Protein AF-A0A3C0FY24-F1 (afdb_monomer)

Structure (mmCIF, N/CA/C/O backbone):
data_AF-A0A3C0FY24-F1
#
_entry.id   AF-A0A3C0FY24-F1
#
loop_
_atom_site.group_PDB
_atom_site.id
_atom_site.type_symbol
_atom_site.label_atom_id
_atom_site.label_alt_id
_atom_site.label_comp_id
_atom_site.label_asym_id
_atom_site.label_entity_id
_atom_site.label_seq_id
_atom_site.pdbx_PDB_ins_code
_atom_site.Cartn_x
_atom_site.Cartn_y
_atom_site.Cartn_z
_atom_site.occupancy
_atom_site.B_iso_or_equiv
_atom_site.auth_seq_id
_atom_site.auth_comp_id
_atom_site.auth_asym_id
_atom_site.auth_atom_id
_atom_site.pdbx_PDB_model_num
ATOM 1 N N . MET A 1 1 ? 18.994 -12.431 -8.607 1.00 70.56 1 MET A N 1
ATOM 2 C CA . MET A 1 1 ? 18.090 -12.611 -7.455 1.00 70.56 1 MET A CA 1
ATOM 3 C C . MET A 1 1 ? 18.885 -12.278 -6.208 1.00 70.56 1 MET A C 1
ATOM 5 O O . MET A 1 1 ? 19.913 -12.906 -5.989 1.00 70.56 1 MET A O 1
ATOM 9 N N . ASN A 1 2 ? 18.508 -11.214 -5.502 1.00 87.81 2 ASN A N 1
ATOM 10 C CA . ASN A 1 2 ? 19.170 -10.809 -4.266 1.00 87.81 2 ASN A CA 1
ATOM 11 C C . ASN A 1 2 ? 18.493 -11.541 -3.092 1.00 87.81 2 ASN A C 1
ATOM 13 O O . ASN A 1 2 ? 17.276 -11.473 -2.978 1.00 87.81 2 ASN A O 1
ATOM 17 N N . PHE A 1 3 ? 19.267 -12.253 -2.266 1.00 93.38 3 PHE A N 1
ATOM 18 C CA . PHE A 1 3 ? 18.779 -13.017 -1.105 1.00 93.38 3 PHE A CA 1
ATOM 19 C C . PHE A 1 3 ? 18.995 -12.286 0.232 1.00 93.38 3 PHE A C 1
ATOM 21 O O . PHE A 1 3 ? 18.855 -12.889 1.290 1.00 93.38 3 PHE A O 1
ATOM 28 N N . SER A 1 4 ? 19.373 -11.004 0.207 1.00 95.62 4 SER A N 1
ATOM 29 C CA . SER A 1 4 ? 19.648 -10.240 1.429 1.00 95.62 4 SER A CA 1
ATOM 30 C C . SER A 1 4 ? 18.396 -9.947 2.259 1.00 95.62 4 SER A C 1
ATOM 32 O O . SER A 1 4 ? 18.495 -9.820 3.473 1.00 95.62 4 SER A O 1
ATOM 34 N N . SER A 1 5 ? 17.247 -9.768 1.606 1.00 95.69 5 SER A N 1
ATOM 35 C CA . SER A 1 5 ? 15.960 -9.435 2.223 1.00 95.69 5 SER A CA 1
ATOM 36 C C . SER A 1 5 ? 14.862 -9.525 1.162 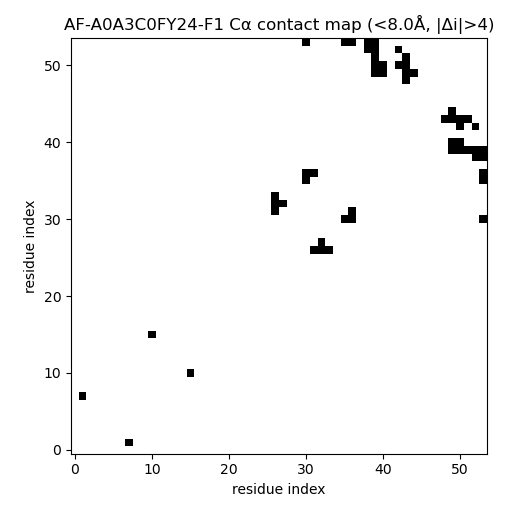1.00 95.69 5 SER A C 1
ATOM 38 O O . SER A 1 5 ? 15.152 -9.387 -0.023 1.00 95.69 5 SER A O 1
ATOM 40 N N . ASP A 1 6 ? 13.612 -9.727 1.560 1.00 94.00 6 ASP A N 1
ATOM 41 C CA . ASP A 1 6 ? 12.453 -9.675 0.661 1.00 94.00 6 ASP A CA 1
ATOM 42 C C . ASP A 1 6 ? 12.108 -8.239 0.228 1.00 94.00 6 ASP A C 1
ATOM 44 O O . ASP A 1 6 ? 11.672 -8.029 -0.902 1.00 94.00 6 ASP A O 1
ATOM 48 N N . ASN A 1 7 ? 12.398 -7.235 1.059 1.00 94.00 7 ASN A N 1
ATOM 49 C CA . ASN A 1 7 ? 12.147 -5.820 0.760 1.00 94.00 7 ASN A CA 1
ATOM 50 C C . ASN A 1 7 ? 13.023 -5.226 -0.363 1.00 94.00 7 ASN A C 1
ATOM 52 O O . ASN A 1 7 ? 12.847 -4.065 -0.726 1.00 94.00 7 ASN A O 1
ATOM 56 N N . VAL A 1 8 ? 13.960 -6.000 -0.922 1.00 95.44 8 VAL A N 1
ATOM 57 C CA . VAL A 1 8 ? 14.701 -5.633 -2.144 1.00 95.44 8 VAL A CA 1
ATOM 58 C C . VAL A 1 8 ? 13.954 -6.042 -3.417 1.00 95.44 8 VAL A C 1
ATOM 60 O O . VAL A 1 8 ? 14.417 -5.750 -4.522 1.00 95.44 8 VAL A O 1
ATOM 63 N N . THR A 1 9 ? 12.836 -6.763 -3.277 1.00 94.56 9 THR A N 1
ATOM 64 C CA . THR A 1 9 ? 12.004 -7.202 -4.398 1.00 94.56 9 THR A CA 1
ATOM 65 C C . THR A 1 9 ? 11.360 -5.982 -5.062 1.00 94.56 9 THR A C 1
ATOM 67 O O . THR A 1 9 ? 10.758 -5.162 -4.368 1.00 94.56 9 THR A O 1
ATOM 70 N N . PRO A 1 10 ? 11.472 -5.832 -6.393 1.00 94.69 10 PRO A N 1
ATOM 71 C CA . PRO A 1 10 ? 10.777 -4.772 -7.116 1.00 94.69 10 PRO A CA 1
ATOM 72 C C . PRO A 1 10 ? 9.251 -4.886 -7.000 1.00 94.69 10 PRO A C 1
ATOM 74 O O . PRO A 1 10 ? 8.712 -5.944 -6.684 1.00 94.69 10 PRO A O 1
ATOM 77 N N . ILE A 1 11 ? 8.550 -3.798 -7.319 1.00 97.06 11 ILE A N 1
ATOM 78 C CA . ILE A 1 11 ? 7.084 -3.761 -7.358 1.00 97.06 11 ILE A CA 1
ATOM 79 C C . ILE A 1 11 ? 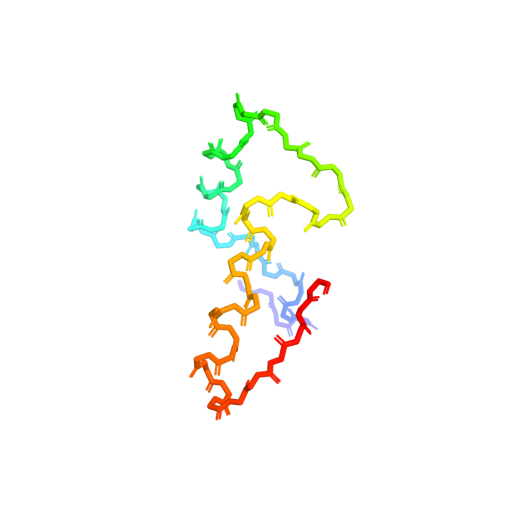6.511 -4.831 -8.307 1.00 97.06 11 ILE A C 1
ATOM 81 O O . ILE A 1 11 ? 7.002 -5.006 -9.425 1.00 97.06 11 ILE A O 1
ATOM 85 N N . CYS A 1 12 ? 5.453 -5.529 -7.881 1.00 97.88 12 CYS A N 1
ATOM 86 C CA . CYS A 1 12 ? 4.729 -6.452 -8.756 1.00 97.88 12 CYS A CA 1
ATOM 87 C C . CYS A 1 12 ? 4.031 -5.683 -9.897 1.00 97.88 12 CYS A C 1
ATOM 89 O O . CYS A 1 12 ? 3.487 -4.600 -9.645 1.00 97.88 12 CYS A O 1
ATOM 91 N N . PRO A 1 13 ? 3.982 -6.223 -11.130 1.00 98.00 13 PRO A N 1
ATOM 92 C CA . PRO A 1 13 ? 3.341 -5.557 -12.268 1.00 98.00 13 PRO A CA 1
ATOM 93 C C . PRO A 1 13 ? 1.889 -5.134 -12.010 1.00 98.00 13 PRO A C 1
ATOM 95 O O . PRO A 1 13 ? 1.477 -4.057 -12.432 1.00 98.00 13 PRO A O 1
ATOM 98 N N . GLU A 1 14 ? 1.125 -5.943 -11.278 1.00 98.19 14 GLU A N 1
ATOM 99 C CA . GLU A 1 14 ? -0.276 -5.687 -10.941 1.00 98.19 14 GLU A CA 1
ATOM 100 C C . GLU A 1 14 ? -0.427 -4.478 -10.011 1.00 98.19 14 GLU A C 1
ATOM 102 O O . GLU A 1 14 ? -1.350 -3.682 -10.174 1.00 98.19 14 GLU A O 1
ATOM 107 N N . ILE A 1 15 ? 0.508 -4.302 -9.070 1.00 97.44 15 ILE A N 1
ATOM 108 C CA . ILE A 1 15 ? 0.524 -3.149 -8.160 1.00 97.44 15 ILE A CA 1
ATOM 109 C C . ILE A 1 15 ? 0.871 -1.884 -8.949 1.00 97.44 15 ILE A C 1
ATOM 111 O O . ILE A 1 15 ? 0.210 -0.860 -8.790 1.00 97.44 15 ILE A O 1
ATOM 115 N N . LEU A 1 16 ? 1.864 -1.955 -9.843 1.00 97.88 16 LEU A N 1
ATOM 116 C CA . LEU A 1 16 ? 2.228 -0.821 -10.695 1.00 97.88 16 LEU A CA 1
ATOM 117 C C . LEU A 1 16 ? 1.066 -0.402 -11.610 1.00 97.88 16 LEU A C 1
ATOM 119 O O . LEU A 1 16 ? 0.789 0.789 -11.740 1.00 97.88 16 LEU A O 1
ATOM 123 N N . ALA A 1 17 ? 0.362 -1.369 -12.204 1.00 97.25 17 ALA A N 1
ATOM 124 C CA . ALA A 1 17 ? -0.805 -1.110 -13.041 1.00 97.25 17 ALA A CA 1
ATOM 125 C C . ALA A 1 17 ? -1.960 -0.472 -12.252 1.00 97.25 17 ALA A C 1
ATOM 127 O O . ALA A 1 17 ? -2.587 0.462 -12.746 1.00 97.25 17 ALA A O 1
ATOM 128 N N . ALA A 1 18 ? -2.216 -0.932 -11.021 1.00 95.62 18 ALA A N 1
ATOM 129 C CA . ALA A 1 18 ? -3.235 -0.344 -10.156 1.00 95.62 18 ALA A CA 1
ATOM 130 C C . ALA A 1 18 ? -2.905 1.112 -9.789 1.00 95.62 18 ALA A C 1
ATOM 132 O O . ALA A 1 18 ? -3.768 1.975 -9.906 1.00 95.62 18 ALA A O 1
ATOM 133 N N . ILE A 1 19 ? -1.651 1.407 -9.422 1.00 95.81 19 ILE A N 1
ATOM 134 C CA . ILE A 1 19 ? -1.210 2.784 -9.139 1.00 95.81 19 ILE A CA 1
ATOM 135 C C . ILE A 1 19 ? -1.405 3.673 -10.370 1.00 95.81 19 ILE A C 1
ATOM 137 O O . ILE A 1 19 ? -1.960 4.765 -10.254 1.00 95.81 19 ILE A O 1
ATOM 141 N N . ALA A 1 20 ? -0.978 3.207 -11.547 1.00 96.50 20 ALA A N 1
ATOM 142 C CA . ALA A 1 20 ? -1.131 3.962 -12.787 1.00 96.50 20 ALA A CA 1
ATOM 143 C C . ALA A 1 20 ? -2.608 4.262 -13.095 1.00 96.50 20 ALA A C 1
ATOM 145 O O . ALA A 1 20 ? -2.933 5.395 -13.427 1.00 96.50 20 ALA A O 1
ATOM 146 N N . ALA A 1 21 ? -3.501 3.282 -12.923 1.00 94.38 21 ALA A N 1
ATOM 147 C CA . ALA A 1 21 ? -4.931 3.447 -13.180 1.00 94.38 21 ALA A CA 1
ATOM 148 C C . ALA A 1 21 ? -5.616 4.457 -12.241 1.00 94.38 21 ALA A C 1
ATOM 150 O O . ALA A 1 21 ? -6.539 5.148 -12.664 1.00 94.38 21 ALA A O 1
ATOM 151 N N . GLU A 1 22 ? -5.177 4.564 -10.983 1.00 93.44 22 GLU A N 1
ATOM 152 C CA . GLU A 1 22 ? -5.748 5.527 -10.025 1.00 93.44 22 GLU A CA 1
ATOM 153 C C . GLU A 1 22 ? -5.129 6.929 -10.128 1.00 93.44 22 GLU A C 1
ATOM 155 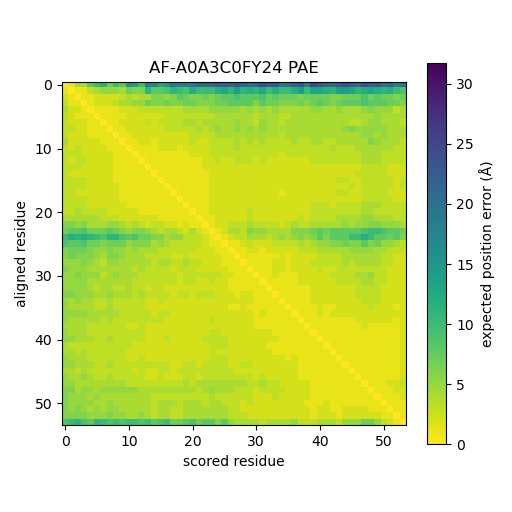O O . GLU A 1 22 ? -5.701 7.890 -9.621 1.00 93.44 22 GLU A O 1
ATOM 160 N N . SER A 1 23 ? -3.977 7.070 -10.790 1.00 92.75 23 SER A N 1
ATOM 161 C CA . SER A 1 23 ? -3.228 8.337 -10.838 1.00 92.75 23 SER A CA 1
ATOM 162 C C . SER A 1 23 ? -3.906 9.436 -11.669 1.00 92.75 23 SER A C 1
ATOM 164 O O . SER A 1 23 ? -3.534 10.601 -11.545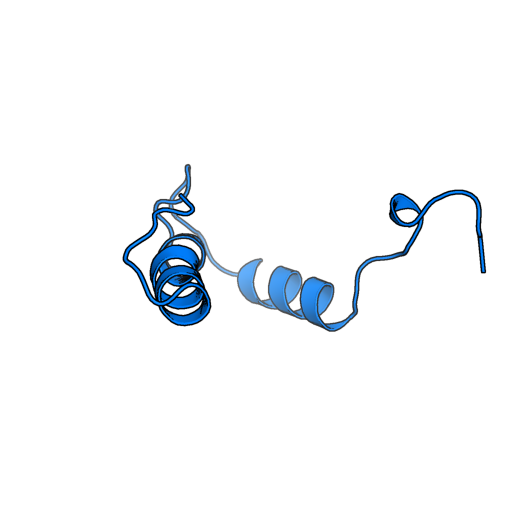 1.00 92.75 23 SER A O 1
ATOM 166 N N . ASP A 1 24 ? -4.905 9.092 -12.484 1.00 90.94 24 ASP A N 1
ATOM 167 C CA . ASP A 1 24 ? -5.653 10.044 -13.317 1.00 90.94 24 ASP A CA 1
ATOM 168 C C . ASP A 1 24 ? -6.871 10.662 -12.598 1.00 90.94 24 ASP A C 1
ATOM 170 O O . ASP A 1 24 ? -7.544 11.537 -13.149 1.00 90.94 24 ASP A O 1
ATOM 174 N N . ALA A 1 25 ? -7.172 10.231 -11.367 1.00 86.44 25 ALA A N 1
ATOM 175 C CA . ALA A 1 25 ? -8.337 10.674 -10.606 1.00 86.44 25 ALA A CA 1
ATOM 176 C C . ALA A 1 25 ? -7.946 11.385 -9.301 1.00 86.44 25 ALA A C 1
ATOM 178 O O . ALA A 1 25 ? -6.964 11.055 -8.642 1.00 86.44 25 ALA A O 1
ATOM 179 N N . SER A 1 26 ? -8.752 12.370 -8.894 1.00 92.06 26 SER A N 1
ATOM 180 C CA . SER A 1 26 ? -8.647 12.957 -7.553 1.00 92.06 26 SER A CA 1
ATOM 181 C C . SER A 1 26 ? -9.346 12.068 -6.530 1.00 92.06 26 SER A C 1
ATOM 183 O O . SER A 1 26 ? -10.453 11.592 -6.774 1.00 92.06 26 SER A O 1
ATOM 185 N N . ALA A 1 27 ? -8.724 11.906 -5.367 1.00 93.94 27 ALA A N 1
ATOM 186 C CA . ALA A 1 27 ? -9.236 11.114 -4.259 1.00 93.94 27 ALA A CA 1
ATOM 187 C C . ALA A 1 27 ? -9.321 11.967 -2.987 1.00 93.94 27 ALA A C 1
ATOM 189 O O . ALA A 1 27 ? -8.556 12.921 -2.809 1.00 93.94 27 ALA A O 1
ATOM 190 N N . LEU A 1 28 ? -10.261 11.633 -2.100 1.00 95.62 28 LEU A N 1
ATOM 191 C CA . LEU A 1 28 ? -10.317 12.254 -0.781 1.00 95.62 28 LEU A CA 1
ATOM 192 C C . LEU A 1 28 ? -9.109 11.802 0.055 1.00 95.62 28 LEU A C 1
ATOM 194 O O . LEU A 1 28 ? -8.697 10.647 -0.036 1.00 95.62 28 LEU A O 1
ATOM 198 N N . PRO A 1 29 ? -8.515 12.693 0.865 1.00 94.94 29 PRO A N 1
ATOM 199 C CA . PRO A 1 29 ? -7.330 12.353 1.639 1.00 94.94 29 PRO A CA 1
ATOM 200 C C . PRO A 1 29 ? -7.671 11.479 2.857 1.0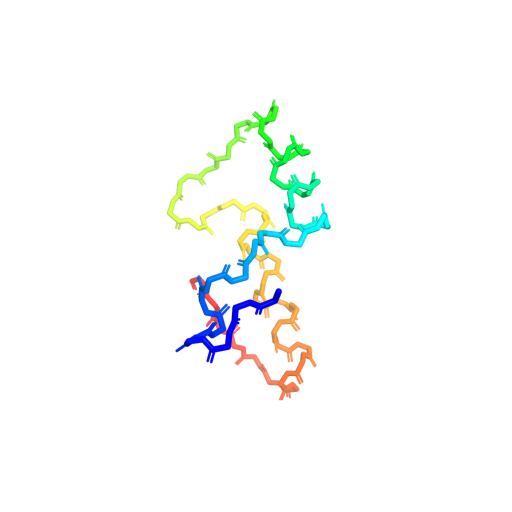0 94.94 29 PRO A C 1
ATOM 202 O O . PRO A 1 29 ? -8.831 11.328 3.236 1.00 94.94 29 PRO A O 1
ATOM 205 N N . TYR A 1 30 ? -6.627 10.970 3.518 1.00 94.50 30 TYR A N 1
ATOM 206 C CA . TYR A 1 30 ? -6.714 10.280 4.815 1.00 94.50 30 TYR A CA 1
ATOM 207 C C . TYR A 1 30 ? 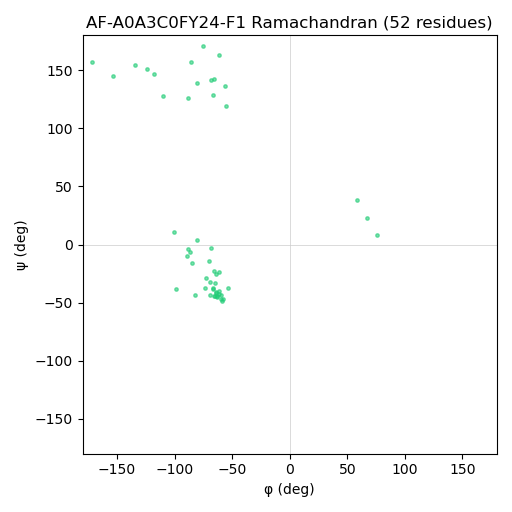-7.621 9.035 4.820 1.00 94.50 30 TYR A C 1
ATOM 209 O O . TYR A 1 30 ? -8.332 8.795 5.789 1.00 94.50 30 TYR A O 1
ATOM 217 N N . GLY A 1 31 ? -7.598 8.247 3.739 1.00 93.06 31 GLY A N 1
ATOM 218 C CA . GLY A 1 31 ? -8.327 6.976 3.644 1.00 93.06 31 GLY A CA 1
ATOM 219 C C . GLY A 1 31 ? -9.836 7.117 3.426 1.00 93.06 31 GLY A C 1
ATOM 220 O O . GLY A 1 31 ? -10.561 6.124 3.460 1.00 93.06 31 GLY A O 1
ATOM 221 N N . ALA A 1 32 ? -10.318 8.338 3.186 1.00 94.44 32 ALA A N 1
ATOM 222 C CA . ALA A 1 32 ? -11.720 8.609 2.880 1.00 94.44 32 ALA A CA 1
ATOM 223 C C . ALA A 1 32 ? -12.087 8.330 1.408 1.00 94.44 32 ALA A C 1
ATOM 225 O O . ALA A 1 32 ? -13.204 8.630 0.991 1.00 94.44 32 ALA A O 1
ATOM 226 N N . ASP A 1 33 ? -11.159 7.805 0.606 1.00 94.69 33 ASP A N 1
ATOM 227 C CA . ASP A 1 33 ? -11.404 7.435 -0.782 1.00 94.69 33 ASP A CA 1
ATOM 228 C C . ASP A 1 33 ? -11.987 6.022 -0.934 1.00 94.69 33 ASP A C 1
ATOM 230 O O . ASP A 1 33 ? -11.809 5.129 -0.101 1.00 94.69 33 ASP A O 1
ATOM 234 N N . ASP A 1 34 ? -12.654 5.804 -2.066 1.00 93.81 34 ASP A N 1
ATOM 235 C CA . ASP A 1 34 ? -13.341 4.551 -2.374 1.00 93.81 34 ASP A CA 1
ATOM 236 C C . ASP A 1 34 ? -12.408 3.331 -2.438 1.00 93.81 34 ASP A C 1
ATOM 238 O O . ASP A 1 34 ? -12.880 2.197 -2.325 1.00 93.81 34 ASP A O 1
ATOM 242 N N . LYS A 1 35 ? -11.104 3.507 -2.688 1.00 94.12 35 LYS A N 1
ATOM 243 C CA . LYS A 1 35 ? -10.152 2.388 -2.788 1.00 94.12 35 LYS A CA 1
ATOM 244 C C . LYS A 1 35 ? -9.711 1.956 -1.400 1.00 94.12 35 LYS A C 1
ATOM 246 O O . LYS A 1 35 ? -9.723 0.757 -1.127 1.00 94.12 35 LYS A O 1
ATOM 251 N N . SER A 1 36 ? -9.424 2.911 -0.522 1.00 94.94 36 SER A N 1
ATOM 252 C CA . SER A 1 36 ? -9.175 2.667 0.896 1.00 94.94 36 SER A CA 1
ATOM 253 C C . SER A 1 36 ? -10.360 1.987 1.579 1.00 94.94 36 SER A C 1
ATOM 255 O O . SER A 1 36 ? -10.185 0.933 2.185 1.00 94.94 36 SER A O 1
ATOM 257 N N . GLN A 1 37 ? -11.580 2.494 1.391 1.00 95.38 37 GLN A N 1
ATOM 258 C CA . GLN A 1 37 ? -12.784 1.923 2.013 1.00 95.38 37 GLN A CA 1
ATOM 259 C C . GLN A 1 37 ? -13.104 0.492 1.533 1.00 95.38 37 GLN A C 1
ATOM 261 O O . GLN A 1 37 ? -13.703 -0.304 2.256 1.00 95.38 37 GLN A O 1
ATOM 266 N N . LYS A 1 38 ? -12.669 0.105 0.324 1.00 96.38 38 LYS A N 1
ATOM 267 C CA . LYS A 1 38 ? -12.814 -1.282 -0.162 1.00 96.38 38 LYS A CA 1
ATOM 268 C C . LYS A 1 38 ? -11.987 -2.290 0.634 1.00 96.38 38 LYS A C 1
ATOM 270 O O . LYS A 1 38 ? -12.326 -3.476 0.614 1.00 96.38 38 LYS A O 1
ATOM 275 N N . LEU A 1 39 ? -10.923 -1.852 1.310 1.00 97.44 39 LEU A N 1
ATOM 276 C CA . LEU A 1 39 ? -10.074 -2.745 2.092 1.00 97.44 39 LEU A CA 1
ATOM 277 C C . LEU A 1 39 ? -10.821 -3.317 3.293 1.00 97.44 39 LEU A C 1
ATOM 279 O O . LEU A 1 39 ? -10.692 -4.511 3.540 1.00 97.44 39 LEU A O 1
ATOM 283 N N . ASP A 1 40 ? -11.668 -2.533 3.959 1.00 96.69 40 ASP A N 1
ATOM 284 C CA . ASP A 1 40 ? -12.457 -3.001 5.105 1.00 96.69 40 ASP A CA 1
ATOM 285 C C . ASP A 1 40 ? -13.337 -4.192 4.724 1.00 96.69 40 ASP A C 1
ATOM 287 O O . ASP A 1 40 ? -13.322 -5.229 5.388 1.00 96.69 40 ASP A O 1
ATO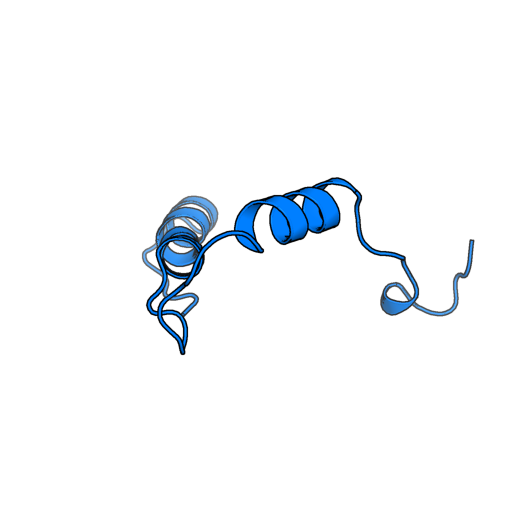M 291 N N . ALA A 1 41 ? -14.048 -4.095 3.596 1.00 96.88 41 ALA A N 1
ATOM 292 C CA . ALA A 1 41 ? -14.887 -5.179 3.095 1.00 96.88 41 ALA A CA 1
ATOM 293 C C . ALA A 1 41 ? -14.059 -6.403 2.668 1.00 96.88 41 ALA A C 1
ATOM 295 O O . ALA A 1 41 ? -14.404 -7.536 3.010 1.00 96.88 41 ALA A O 1
ATOM 296 N N . ALA A 1 42 ? -12.956 -6.187 1.941 1.00 98.06 42 ALA A N 1
ATOM 297 C CA . ALA A 1 42 ? -12.091 -7.271 1.480 1.00 98.06 42 ALA A CA 1
ATOM 298 C C . ALA A 1 42 ? -11.461 -8.034 2.655 1.00 98.06 42 ALA A C 1
ATOM 300 O O . ALA A 1 42 ? -11.462 -9.265 2.675 1.00 98.06 42 ALA A O 1
ATOM 301 N N . PHE A 1 43 ? -10.971 -7.306 3.658 1.00 98.25 43 PHE A N 1
ATOM 302 C CA . PHE A 1 43 ? -10.348 -7.885 4.840 1.00 98.25 43 PHE A CA 1
ATOM 303 C C . PHE A 1 43 ? -11.392 -8.510 5.763 1.00 98.25 43 PHE A C 1
ATOM 305 O O . PHE A 1 43 ? -11.158 -9.604 6.270 1.00 98.25 43 PHE A O 1
ATOM 312 N N . SER A 1 44 ? -12.575 -7.912 5.907 1.00 98.25 44 SER A N 1
ATOM 313 C CA . SER A 1 44 ? -13.664 -8.535 6.668 1.00 98.25 44 SER A CA 1
ATOM 314 C C . SER A 1 44 ? -14.091 -9.869 6.055 1.00 98.25 44 SER A C 1
ATOM 316 O O . SER A 1 44 ? -14.289 -10.848 6.775 1.00 98.25 44 SER A O 1
ATOM 318 N N . GLY A 1 45 ? -14.146 -9.946 4.719 1.00 98.44 45 GLY A N 1
ATOM 319 C CA . GLY A 1 45 ? -14.369 -11.197 3.995 1.00 98.44 45 GLY A CA 1
ATOM 320 C C . GLY A 1 45 ? -13.240 -12.215 4.190 1.00 98.44 45 GLY A C 1
ATOM 321 O O . GLY A 1 45 ? -13.515 -13.391 4.415 1.00 98.44 45 GLY A O 1
ATOM 322 N N . LEU A 1 46 ? -11.980 -11.768 4.159 1.00 98.38 46 LEU A N 1
ATOM 323 C CA . LEU A 1 46 ? -10.806 -12.623 4.359 1.00 98.38 46 LEU A CA 1
ATOM 324 C C . LEU A 1 46 ? -10.748 -13.222 5.772 1.00 98.38 46 LEU A C 1
ATOM 326 O O . LEU A 1 46 ? -10.455 -14.406 5.929 1.00 98.38 46 LEU A O 1
ATOM 330 N N . PHE A 1 47 ? -11.018 -12.411 6.794 1.00 98.31 47 PHE A N 1
ATOM 331 C CA . PHE A 1 47 ? -10.930 -12.817 8.197 1.00 98.31 47 PHE A CA 1
ATOM 332 C C . PHE A 1 47 ? -12.232 -13.415 8.744 1.00 98.31 47 PHE A C 1
ATOM 3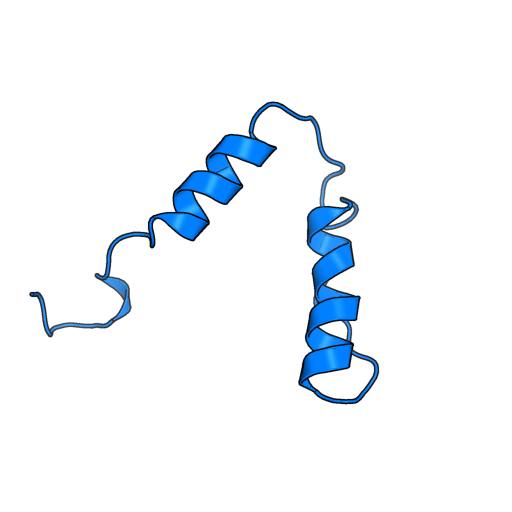34 O O . PHE A 1 47 ? -12.234 -13.963 9.846 1.00 98.31 47 PHE A O 1
ATOM 341 N N . GLY A 1 48 ? -13.338 -13.326 7.998 1.00 98.19 48 GLY A N 1
ATOM 342 C CA . GLY A 1 48 ? -14.649 -13.819 8.428 1.00 98.19 48 GLY A CA 1
ATOM 343 C C . GLY A 1 48 ? -15.237 -13.042 9.609 1.00 98.19 48 GLY A C 1
ATOM 344 O O . GLY A 1 48 ? -16.059 -13.574 10.357 1.00 98.19 48 GLY A O 1
ATOM 345 N N . ARG A 1 49 ? -14.794 -11.798 9.810 1.00 98.06 49 ARG A N 1
ATOM 346 C CA . ARG A 1 49 ? -15.238 -10.908 10.884 1.00 98.06 49 ARG A CA 1
ATOM 347 C C . ARG A 1 49 ? -15.064 -9.458 10.459 1.00 98.06 49 ARG A C 1
ATOM 349 O O . ARG A 1 49 ? -14.071 -9.141 9.821 1.00 98.06 49 ARG A O 1
ATOM 356 N N . ASP A 1 50 ? -15.979 -8.597 10.892 1.00 97.94 50 ASP A N 1
ATOM 357 C CA . ASP A 1 50 ? -15.883 -7.151 10.690 1.00 97.94 50 ASP A CA 1
ATOM 358 C C . ASP A 1 50 ? -14.562 -6.598 11.252 1.00 97.94 50 ASP A C 1
ATOM 360 O O . ASP A 1 50 ? -14.292 -6.709 12.456 1.00 97.94 50 ASP A O 1
ATOM 364 N N . VAL A 1 51 ? -13.754 -6.005 10.373 1.00 97.62 51 VAL A N 1
ATOM 365 C CA . VAL A 1 51 ? -12.473 -5.351 10.676 1.00 97.62 51 VAL A CA 1
ATOM 366 C C . VAL A 1 51 ? -12.375 -3.997 9.967 1.00 97.62 51 VAL A C 1
ATOM 368 O O . VAL A 1 51 ? -12.989 -3.800 8.922 1.00 97.62 51 VAL A O 1
ATOM 371 N N . SER A 1 52 ? -11.574 -3.093 10.538 1.00 96.31 52 SER A N 1
ATOM 372 C CA . SER A 1 52 ? -11.212 -1.791 9.956 1.00 96.31 52 SER A CA 1
ATOM 373 C C . SER A 1 52 ? -9.745 -1.834 9.551 1.00 96.31 52 SER A C 1
ATOM 375 O O . SER A 1 52 ? -8.894 -2.209 10.364 1.00 96.31 52 SER A O 1
ATOM 377 N N . VAL A 1 53 ? -9.457 -1.485 8.304 1.00 95.1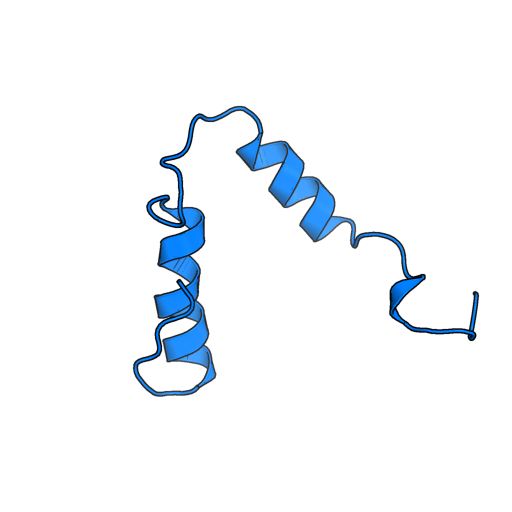9 53 VAL A N 1
ATOM 378 C CA . VAL A 1 53 ? -8.104 -1.333 7.761 1.00 95.19 53 VAL A CA 1
ATOM 379 C C . VAL A 1 53 ? -7.700 0.138 7.758 1.00 95.19 53 VAL A C 1
ATOM 381 O O . VAL A 1 53 ? -6.541 0.447 8.044 1.00 95.19 53 VAL A O 1
ATOM 384 N N . VAL A 1 54 ? -8.648 1.023 7.445 1.00 88.75 54 VAL A N 1
ATOM 385 C CA . VAL A 1 54 ? -8.489 2.483 7.488 1.00 88.75 54 VAL A CA 1
ATOM 386 C C . VAL A 1 54 ? -9.202 3.116 8.673 1.00 88.75 54 VAL A C 1
ATOM 388 O O . VAL A 1 54 ? -10.044 2.433 9.306 1.00 88.75 54 VAL A O 1
#

Sequence (54 aa):
MNFSSDNVTPICPEILAAIAAESDASALPYGADDKSQKLDAAFSGLFGRDVSVV

pLDDT: mean 94.93, std 4.26, range [70.56, 98.44]

Solvent-accessible surface area (backbone atoms only — not comparable to full-atom values): 3539 Å² total; per-residue (Å²): 137,78,86,89,50,76,88,75,59,74,84,52,70,69,59,54,50,52,54,60,69,51,68,84,57,92,70,55,70,94,52,70,21,78,70,49,54,47,44,23,57,54,49,15,64,73,70,74,43,94,53,78,76,108

Foldseek 3Di:
DDPPDPVVDDDDPVVVVVCVVPVVDDADPDQNGPVSVVVQVVVCVVVVHRDHPD

Mean predicted aligned error: 3.29 Å

Radius of gyration: 14.88 Å; Cα contacts (8 Å, |Δi|>4): 28; chains: 1; bounding box: 36×27×24 Å

Nearest PDB structures (foldseek):
  7yvr-assembly1_C  TM=9.524E-01  e=1.152E-01  Neptunomonas marina

Secondary structure (DSSP, 8-state):
---S-GGGSPPPHHHHHHHHHHTTS---STT-SHHHHHHHHHHHHHHTS-----